Protein AF-A0A971M614-F1 (afdb_monomer_lite)

Structure (mmCIF, N/CA/C/O backbone):
data_AF-A0A971M614-F1
#
_entry.id   AF-A0A971M614-F1
#
loop_
_atom_site.group_PDB
_atom_site.id
_atom_site.type_symbol
_atom_site.label_atom_id
_atom_site.label_alt_id
_atom_site.label_comp_id
_atom_site.label_asym_id
_atom_site.label_entity_id
_atom_site.label_seq_id
_atom_site.pdbx_PDB_ins_code
_atom_site.Cartn_x
_atom_site.Cartn_y
_atom_site.Cartn_z
_atom_site.occupancy
_atom_site.B_iso_or_equiv
_atom_site.auth_seq_id
_atom_site.auth_comp_id
_atom_site.auth_asym_id
_atom_site.auth_atom_id
_atom_site.pdbx_PDB_model_num
ATOM 1 N N . MET A 1 1 ? 34.169 -3.492 -4.770 1.00 62.47 1 MET A N 1
ATOM 2 C CA . MET A 1 1 ? 32.876 -2.795 -4.574 1.00 62.47 1 MET A CA 1
ATOM 3 C C . MET A 1 1 ? 32.001 -2.852 -5.835 1.00 62.47 1 MET A C 1
ATOM 5 O O . MET A 1 1 ? 30.929 -3.424 -5.738 1.00 62.47 1 MET A O 1
ATOM 9 N N . ALA A 1 2 ? 32.451 -2.399 -7.017 1.00 74.75 2 ALA A N 1
ATOM 10 C CA . ALA A 1 2 ? 31.623 -2.371 -8.246 1.00 74.75 2 ALA A CA 1
ATOM 11 C C . ALA A 1 2 ? 31.213 -3.745 -8.834 1.00 74.75 2 ALA A C 1
ATOM 13 O O . ALA A 1 2 ? 30.109 -3.902 -9.340 1.00 74.75 2 ALA A O 1
ATOM 14 N N . ILE A 1 3 ? 32.078 -4.763 -8.748 1.00 79.38 3 ILE A N 1
ATOM 15 C CA . ILE A 1 3 ? 31.756 -6.115 -9.251 1.00 79.38 3 ILE A CA 1
ATOM 16 C C . ILE A 1 3 ? 30.644 -6.759 -8.410 1.00 79.38 3 ILE A C 1
ATOM 18 O O . ILE A 1 3 ? 29.746 -7.399 -8.946 1.00 79.38 3 ILE A O 1
ATOM 22 N N . LEU A 1 4 ? 30.674 -6.551 -7.090 1.00 81.50 4 LEU A N 1
ATOM 23 C CA . LEU A 1 4 ? 29.672 -7.099 -6.179 1.00 81.50 4 LEU A CA 1
ATOM 24 C C . LEU A 1 4 ? 28.295 -6.461 -6.404 1.00 81.50 4 LEU A C 1
ATOM 26 O O . LEU A 1 4 ? 27.307 -7.185 -6.439 1.00 81.50 4 LEU A O 1
ATOM 30 N N . SER A 1 5 ? 28.221 -5.139 -6.606 1.00 79.62 5 SER A N 1
ATOM 31 C CA . SER A 1 5 ? 26.945 -4.474 -6.907 1.00 79.62 5 SER A CA 1
ATOM 32 C C . SER A 1 5 ? 26.363 -4.943 -8.240 1.00 79.62 5 SER A C 1
ATOM 34 O O . SER A 1 5 ? 25.189 -5.283 -8.296 1.00 79.62 5 SER A O 1
ATOM 36 N N . ALA A 1 6 ? 27.192 -5.070 -9.282 1.00 83.88 6 ALA A N 1
ATOM 37 C CA . ALA A 1 6 ? 26.745 -5.570 -10.581 1.00 83.88 6 ALA A CA 1
ATOM 38 C C . ALA A 1 6 ? 26.205 -7.011 -10.504 1.00 83.88 6 ALA A C 1
ATOM 40 O O . ALA A 1 6 ? 25.199 -7.331 -11.135 1.00 83.88 6 ALA A O 1
ATOM 41 N N . LEU A 1 7 ? 26.838 -7.877 -9.704 1.00 86.88 7 LEU A N 1
ATOM 42 C CA . LEU A 1 7 ? 26.357 -9.242 -9.470 1.00 86.88 7 LEU A CA 1
ATOM 43 C C . LEU A 1 7 ? 25.021 -9.262 -8.713 1.00 86.88 7 LEU A C 1
ATOM 45 O O . LEU A 1 7 ? 24.134 -10.037 -9.068 1.00 86.88 7 LEU A O 1
ATOM 49 N N . ILE A 1 8 ? 24.857 -8.400 -7.703 1.00 85.81 8 ILE A N 1
ATOM 50 C CA . ILE A 1 8 ? 23.591 -8.256 -6.967 1.00 85.81 8 ILE A CA 1
ATOM 51 C C . ILE A 1 8 ? 22.480 -7.775 -7.908 1.00 85.81 8 ILE A C 1
ATOM 53 O O . ILE A 1 8 ? 21.385 -8.334 -7.896 1.00 85.81 8 ILE A O 1
ATOM 57 N N . ASP A 1 9 ? 22.761 -6.796 -8.766 1.00 87.06 9 ASP A N 1
ATOM 58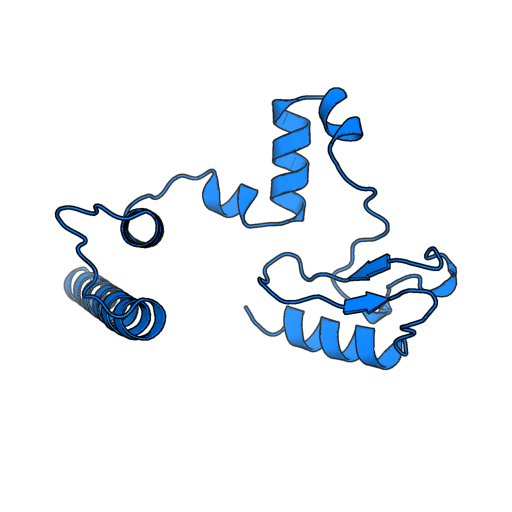 C CA . ASP A 1 9 ? 21.787 -6.283 -9.731 1.00 87.06 9 ASP A CA 1
ATOM 59 C C . ASP A 1 9 ? 21.368 -7.362 -10.739 1.00 87.06 9 ASP A C 1
ATOM 61 O O . ASP A 1 9 ? 20.175 -7.555 -10.987 1.00 87.06 9 ASP A O 1
ATOM 65 N N . GLN A 1 10 ? 22.324 -8.131 -11.273 1.00 90.25 10 GLN A N 1
ATOM 66 C CA . GLN A 1 10 ? 22.032 -9.252 -12.173 1.00 90.25 10 GLN A CA 1
ATOM 67 C C . GLN A 1 10 ? 21.178 -10.331 -11.499 1.00 90.25 10 GLN A C 1
ATOM 69 O O . GLN A 1 10 ? 20.224 -10.827 -12.104 1.00 90.25 10 GLN A O 1
ATOM 74 N N . TYR A 1 11 ? 21.486 -10.665 -10.244 1.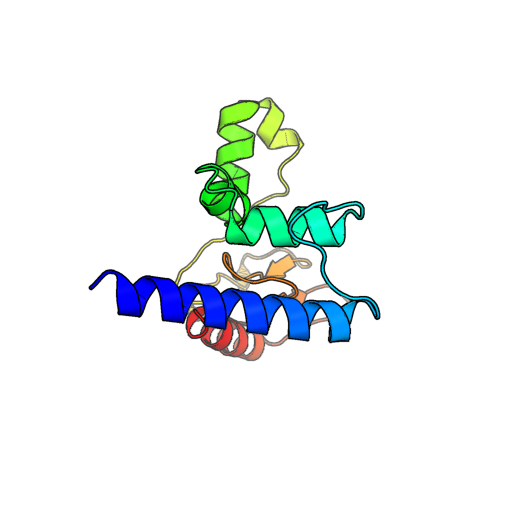00 91.81 11 TYR A N 1
ATOM 75 C CA . TYR A 1 11 ? 20.691 -11.599 -9.451 1.00 91.81 11 TYR A CA 1
ATOM 76 C C . TYR A 1 11 ? 19.252 -11.090 -9.262 1.00 91.81 11 TYR A C 1
ATOM 78 O O . TYR A 1 11 ? 18.295 -11.808 -9.558 1.00 91.81 11 TYR A O 1
ATOM 86 N N . CYS A 1 12 ? 19.084 -9.823 -8.870 1.00 89.69 12 CYS A N 1
ATOM 87 C CA . CYS A 1 12 ? 17.775 -9.186 -8.716 1.00 89.69 12 CYS A CA 1
ATOM 88 C C . CYS A 1 12 ? 16.961 -9.198 -10.020 1.00 89.69 12 CYS A C 1
ATOM 90 O O . CYS A 1 12 ? 15.761 -9.485 -10.004 1.00 89.69 12 CYS A O 1
ATOM 92 N N . ILE A 1 13 ? 17.598 -8.913 -11.161 1.00 94.56 13 ILE A N 1
ATOM 93 C CA . ILE A 1 13 ? 16.952 -8.951 -12.482 1.00 94.56 13 ILE A CA 1
ATOM 94 C C . ILE A 1 13 ? 16.505 -10.377 -12.824 1.00 94.56 13 ILE A C 1
ATOM 96 O O . ILE A 1 13 ? 15.385 -10.569 -13.308 1.00 94.56 13 ILE A O 1
ATOM 100 N N . LEU A 1 14 ? 17.340 -11.385 -12.553 1.00 95.00 14 LEU A N 1
ATOM 101 C CA . LEU A 1 14 ? 16.992 -12.786 -12.781 1.00 95.00 14 LEU A CA 1
ATOM 102 C C . LEU A 1 14 ? 15.774 -13.205 -11.947 1.00 95.00 14 LEU A C 1
ATOM 104 O O . LEU A 1 14 ? 14.841 -13.804 -12.488 1.00 95.00 14 LEU A O 1
ATOM 108 N N . GLU A 1 15 ? 15.732 -12.840 -10.665 1.00 95.38 15 GLU A N 1
ATOM 109 C CA . GLU A 1 15 ? 14.567 -13.101 -9.816 1.00 95.38 15 GLU A CA 1
ATOM 110 C C . GLU A 1 15 ? 13.294 -12.436 -10.356 1.00 95.38 15 GLU A C 1
ATOM 112 O O . GLU A 1 15 ? 12.238 -13.076 -10.398 1.00 95.38 15 GLU A O 1
ATOM 117 N N . GLN A 1 16 ? 13.373 -11.177 -10.814 1.00 95.88 16 GLN A N 1
ATOM 118 C CA . GLN A 1 16 ? 12.219 -10.510 -11.427 1.00 95.88 16 GLN A CA 1
ATOM 119 C C . GLN A 1 16 ? 11.756 -11.236 -12.692 1.00 95.88 16 GLN A C 1
ATOM 121 O O . GLN A 1 16 ? 10.555 -11.445 -12.847 1.00 95.88 16 GLN A O 1
ATOM 126 N N . ARG A 1 17 ? 12.674 -11.678 -13.563 1.00 96.69 17 ARG A N 1
ATOM 127 C CA . ARG A 1 17 ? 12.335 -12.440 -14.780 1.00 96.69 17 ARG A CA 1
ATOM 128 C C . ARG A 1 17 ? 11.610 -13.746 -14.451 1.00 96.69 17 ARG A C 1
ATOM 130 O O . ARG A 1 17 ? 10.579 -14.040 -15.056 1.00 96.69 17 ARG A O 1
ATOM 137 N N . LEU A 1 18 ? 12.105 -14.505 -13.470 1.00 97.12 18 LEU A N 1
ATOM 138 C CA . LEU A 1 18 ? 11.484 -15.762 -13.035 1.00 97.12 18 LEU A CA 1
ATOM 139 C C . LEU A 1 18 ? 10.099 -15.531 -12.426 1.00 97.12 18 LEU A C 1
ATOM 141 O O . LEU A 1 18 ? 9.141 -16.225 -12.773 1.00 97.12 18 LEU A O 1
ATOM 145 N N . LYS A 1 19 ? 9.975 -14.542 -11.535 1.00 96.62 19 LYS A N 1
ATOM 146 C CA . LYS A 1 19 ? 8.693 -14.181 -10.922 1.00 96.62 19 LYS A CA 1
ATOM 147 C C . LYS A 1 19 ? 7.686 -13.725 -11.976 1.00 96.62 19 LYS A C 1
ATOM 149 O O . LYS A 1 19 ? 6.548 -14.182 -11.960 1.00 96.62 19 LYS A O 1
ATOM 154 N N . PHE A 1 20 ? 8.112 -12.866 -12.896 1.00 97.75 20 PHE A N 1
ATOM 155 C CA . PHE A 1 20 ? 7.276 -12.358 -13.974 1.00 97.75 20 PHE A CA 1
ATOM 156 C C . PHE A 1 20 ? 6.734 -13.493 -14.843 1.00 97.75 20 PHE A C 1
ATOM 158 O O . PHE A 1 20 ? 5.523 -13.589 -15.027 1.00 97.75 20 PHE A O 1
ATOM 165 N N . TYR A 1 21 ? 7.604 -14.404 -15.294 1.00 97.81 21 TYR A N 1
ATOM 166 C CA . TYR A 1 21 ? 7.190 -15.553 -16.099 1.00 97.81 21 TYR A CA 1
ATOM 167 C C . TYR A 1 21 ? 6.160 -16.421 -15.368 1.00 97.81 21 TYR A C 1
ATOM 169 O O . TYR A 1 21 ? 5.141 -16.793 -15.943 1.00 97.81 21 TYR A O 1
ATOM 177 N N . ARG A 1 22 ? 6.376 -16.686 -14.074 1.00 97.94 22 ARG A N 1
ATOM 178 C CA . ARG A 1 22 ? 5.432 -17.456 -13.249 1.00 97.94 22 ARG A CA 1
ATOM 179 C C . ARG A 1 22 ? 4.071 -16.778 -13.087 1.00 97.94 22 ARG A C 1
ATOM 181 O O . ARG A 1 22 ? 3.071 -17.478 -12.992 1.00 97.94 22 ARG A O 1
ATOM 188 N N . CYS A 1 23 ? 4.032 -15.449 -13.004 1.00 96.25 23 CYS A N 1
ATOM 189 C CA . CYS A 1 23 ? 2.795 -14.694 -12.798 1.00 96.25 23 CYS A CA 1
ATOM 190 C C . CYS A 1 23 ? 2.035 -14.405 -14.098 1.00 96.25 23 CYS A C 1
ATOM 192 O O . CYS A 1 23 ? 0.812 -14.299 -14.061 1.00 96.25 23 CYS A O 1
ATOM 194 N N . HIS A 1 24 ? 2.737 -14.253 -15.223 1.00 96.44 24 HIS A N 1
ATOM 195 C CA . HIS A 1 24 ? 2.152 -13.739 -16.464 1.00 96.44 24 HIS A CA 1
ATOM 196 C C . HIS A 1 24 ? 2.219 -14.716 -17.645 1.00 96.44 24 HIS A C 1
ATOM 198 O O . HIS A 1 24 ? 1.516 -14.515 -18.629 1.00 96.44 24 HIS A O 1
ATOM 204 N N . GLY A 1 25 ? 3.024 -15.779 -17.561 1.00 97.06 25 GLY A N 1
ATOM 205 C CA . GLY A 1 25 ? 3.092 -16.834 -18.577 1.00 97.06 25 GLY A CA 1
ATOM 206 C C . GLY A 1 25 ? 3.948 -16.512 -19.808 1.00 97.06 25 GLY A C 1
ATOM 207 O O . GLY A 1 25 ? 3.987 -17.312 -20.738 1.00 97.06 25 GLY A O 1
ATOM 208 N N . TYR A 1 26 ? 4.653 -15.377 -19.831 1.00 97.25 26 TYR A N 1
ATOM 209 C CA . TYR A 1 26 ? 5.583 -15.000 -20.902 1.00 97.25 26 TYR A CA 1
ATOM 210 C C . TYR A 1 26 ? 6.861 -14.372 -20.342 1.00 97.25 26 TYR A C 1
ATOM 212 O O . TYR A 1 26 ? 6.941 -14.010 -19.166 1.00 97.25 26 TYR A O 1
ATOM 220 N N . ARG A 1 27 ? 7.917 -14.331 -21.162 1.00 97.44 27 ARG A N 1
ATOM 221 C CA . ARG A 1 27 ? 9.231 -13.825 -20.745 1.00 97.44 27 ARG A CA 1
ATOM 222 C C . ARG A 1 27 ? 9.186 -12.303 -20.621 1.00 97.44 27 ARG A C 1
ATOM 224 O O . ARG A 1 27 ? 8.653 -11.643 -21.499 1.00 97.44 27 ARG A O 1
ATOM 231 N N . LEU A 1 28 ? 9.769 -11.781 -19.544 1.00 97.75 28 LEU A N 1
ATOM 232 C CA . LEU A 1 28 ? 9.932 -10.347 -19.315 1.00 97.75 28 LEU A CA 1
ATOM 233 C C . LEU A 1 28 ? 10.964 -9.766 -20.289 1.00 97.75 28 LEU A C 1
ATOM 235 O O . LEU A 1 28 ? 12.147 -10.107 -20.179 1.00 97.75 28 LEU A O 1
ATOM 239 N N . ASP A 1 29 ? 10.529 -8.866 -21.169 1.00 96.69 29 ASP A N 1
ATOM 240 C CA . ASP A 1 29 ? 11.415 -8.015 -21.960 1.00 96.69 29 ASP A CA 1
ATOM 241 C C . ASP A 1 29 ? 11.688 -6.693 -21.217 1.00 96.69 29 ASP A C 1
ATOM 243 O O . ASP A 1 29 ? 10.770 -5.940 -20.889 1.00 96.69 29 ASP A O 1
ATOM 247 N N . LEU A 1 30 ? 12.960 -6.443 -20.889 1.00 96.00 30 LEU A N 1
ATOM 248 C CA . LEU A 1 30 ? 13.415 -5.193 -20.262 1.00 96.00 30 LEU A CA 1
ATOM 249 C C . LEU A 1 30 ? 14.106 -4.254 -21.260 1.00 96.00 30 LEU A C 1
ATOM 251 O O . LEU A 1 30 ? 14.387 -3.114 -20.895 1.00 96.00 30 LEU A O 1
ATOM 255 N N . GLU A 1 31 ? 14.401 -4.726 -22.471 1.00 96.00 31 GLU A N 1
ATOM 256 C CA . GLU A 1 31 ? 15.041 -3.938 -23.528 1.00 96.00 31 GLU A CA 1
ATOM 257 C C . GLU A 1 31 ? 13.981 -3.171 -24.328 1.00 96.00 31 GLU 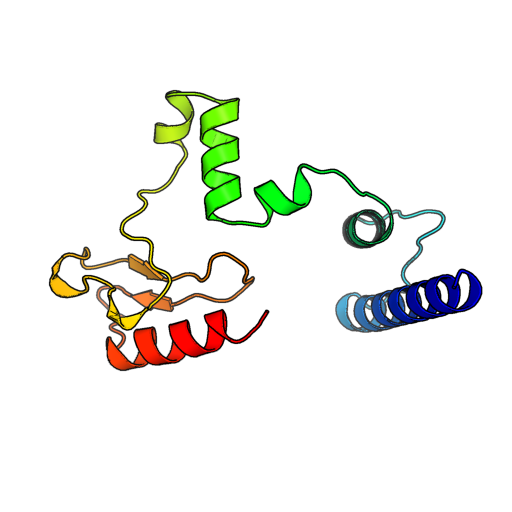A C 1
ATOM 259 O O . GLU A 1 31 ? 14.146 -1.976 -24.565 1.00 96.00 31 GLU A O 1
ATOM 264 N N . ASP A 1 32 ? 12.862 -3.827 -24.652 1.00 96.81 32 ASP A N 1
ATOM 265 C CA . ASP A 1 32 ? 11.710 -3.241 -25.351 1.00 96.81 32 ASP A CA 1
ATOM 266 C C . ASP A 1 32 ? 10.383 -3.618 -24.648 1.00 96.81 32 ASP A C 1
ATOM 268 O O . ASP A 1 32 ? 9.635 -4.475 -25.128 1.00 96.81 32 ASP A O 1
ATOM 272 N N . PRO A 1 33 ? 10.070 -3.031 -23.471 1.00 97.12 33 PRO A N 1
ATOM 273 C CA . PRO A 1 33 ? 8.884 -3.392 -22.692 1.00 97.12 33 PRO A CA 1
ATOM 274 C C . PRO A 1 33 ? 7.582 -2.942 -23.380 1.00 97.12 33 PRO A C 1
ATOM 276 O O . PRO A 1 33 ? 7.278 -1.747 -23.471 1.00 97.12 33 PRO A O 1
ATOM 279 N N . LYS A 1 34 ? 6.736 -3.895 -23.794 1.00 96.31 34 LYS A N 1
ATOM 280 C CA . LYS A 1 34 ? 5.514 -3.608 -24.579 1.00 96.31 34 LYS A CA 1
ATOM 281 C C . LYS A 1 34 ? 4.262 -3.553 -23.720 1.00 96.31 34 LYS A C 1
ATOM 283 O O . LYS A 1 34 ? 3.473 -2.606 -23.805 1.00 96.31 34 LYS A O 1
ATOM 288 N N . SER A 1 35 ? 4.082 -4.562 -22.881 1.00 97.50 35 SER A N 1
ATOM 289 C CA . SER A 1 35 ? 2.906 -4.718 -22.031 1.00 97.50 35 SER A CA 1
ATOM 290 C C . SER A 1 35 ? 2.945 -3.800 -20.807 1.00 97.50 35 SER A C 1
ATOM 292 O O . SER A 1 35 ? 3.998 -3.328 -20.377 1.00 97.50 35 SER A O 1
ATOM 294 N N . PHE A 1 36 ? 1.777 -3.575 -20.200 1.00 97.56 36 PHE A N 1
ATOM 295 C CA . PHE A 1 36 ? 1.678 -2.828 -18.945 1.00 97.56 36 PHE A CA 1
ATOM 296 C C . PHE A 1 36 ? 2.566 -3.439 -17.850 1.00 97.56 36 PHE A C 1
ATOM 298 O O . PHE A 1 36 ? 3.333 -2.725 -17.211 1.00 97.56 36 PHE A O 1
ATOM 305 N N . ASN A 1 37 ? 2.524 -4.763 -17.676 1.00 97.56 37 ASN A N 1
ATOM 306 C CA . ASN A 1 37 ? 3.289 -5.438 -16.626 1.00 97.56 37 ASN A CA 1
ATOM 307 C C . ASN A 1 37 ? 4.806 -5.335 -16.854 1.00 97.56 37 ASN A C 1
ATOM 309 O O . ASN A 1 37 ? 5.542 -5.119 -15.892 1.00 97.56 37 ASN A O 1
ATOM 313 N N . GLU A 1 38 ? 5.282 -5.439 -18.101 1.00 97.75 38 GLU A N 1
ATOM 314 C CA . GLU A 1 38 ? 6.706 -5.236 -18.418 1.00 97.75 38 GLU A CA 1
ATOM 315 C C . GLU A 1 38 ? 7.147 -3.819 -18.066 1.00 97.75 38 GLU A C 1
ATOM 317 O O . GLU A 1 38 ? 8.160 -3.643 -17.395 1.00 97.75 38 GLU A O 1
ATOM 322 N N . LYS A 1 39 ? 6.338 -2.812 -18.419 1.00 97.44 39 LYS A N 1
ATOM 323 C CA . LYS A 1 39 ? 6.610 -1.410 -18.075 1.00 97.44 39 LYS A CA 1
ATOM 324 C C . LYS A 1 39 ? 6.652 -1.193 -16.562 1.00 97.44 39 LYS A C 1
ATOM 326 O O . LYS A 1 39 ? 7.516 -0.468 -16.080 1.00 97.44 39 LYS A O 1
ATOM 331 N N . ILE A 1 40 ? 5.775 -1.840 -15.791 1.00 95.38 40 ILE A N 1
ATOM 332 C CA . ILE A 1 40 ? 5.808 -1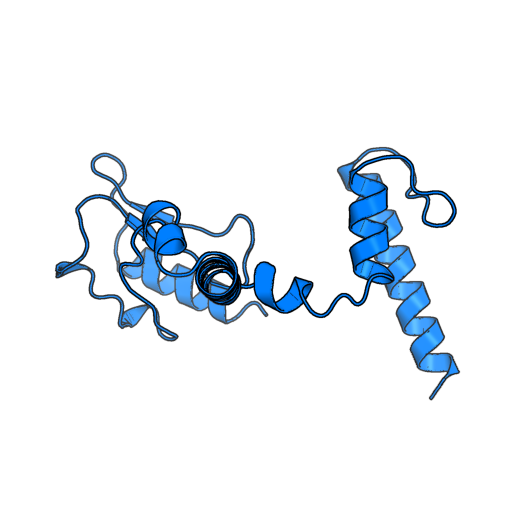.762 -14.322 1.00 95.38 40 ILE A CA 1
ATOM 333 C C . ILE A 1 40 ? 7.097 -2.371 -13.755 1.00 95.38 40 ILE A C 1
ATOM 335 O O . ILE A 1 40 ? 7.733 -1.752 -12.900 1.00 95.38 40 ILE A O 1
ATOM 339 N N . VAL A 1 41 ? 7.522 -3.551 -14.223 1.00 95.75 41 VAL A N 1
ATOM 340 C CA . VAL A 1 41 ? 8.772 -4.163 -13.736 1.00 95.75 41 VAL A CA 1
ATOM 341 C C . VAL A 1 41 ? 9.997 -3.375 -14.190 1.00 95.75 41 VAL A C 1
ATOM 343 O O . VAL A 1 41 ? 10.918 -3.190 -13.397 1.00 95.75 41 VAL A O 1
ATOM 346 N N . TRP A 1 42 ? 9.991 -2.848 -15.414 1.00 96.06 42 TRP A N 1
ATOM 347 C CA . TRP A 1 42 ? 11.033 -1.947 -15.894 1.00 96.06 42 TRP A CA 1
ATOM 348 C C . TRP A 1 42 ? 11.170 -0.737 -14.970 1.00 96.06 42 TRP A C 1
ATOM 350 O O . TRP A 1 42 ? 12.267 -0.453 -14.489 1.00 96.06 42 TRP A O 1
ATOM 360 N N . ARG A 1 43 ? 10.049 -0.091 -14.616 1.00 94.56 43 ARG A N 1
ATOM 361 C CA . ARG A 1 43 ? 10.060 1.047 -13.688 1.00 94.56 43 ARG A CA 1
ATOM 362 C C . ARG A 1 43 ? 10.591 0.661 -12.313 1.00 94.56 43 ARG A C 1
ATOM 364 O O . ARG A 1 43 ? 11.416 1.370 -11.759 1.00 94.56 43 ARG A O 1
ATOM 371 N N . LYS A 1 44 ? 10.203 -0.502 -11.791 1.00 90.69 44 LYS A N 1
ATOM 372 C CA . LYS A 1 44 ? 10.7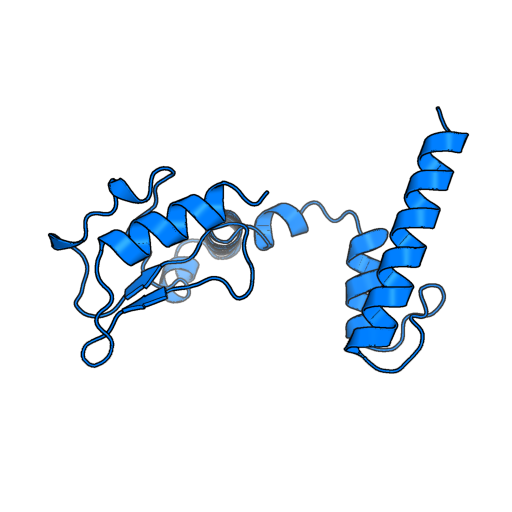16 -1.004 -10.509 1.00 90.69 44 LYS A CA 1
ATOM 373 C C . LYS A 1 44 ? 12.248 -1.131 -10.480 1.00 90.69 44 LYS A C 1
ATOM 375 O O . LYS A 1 44 ? 12.842 -0.960 -9.418 1.00 90.69 44 LYS A O 1
ATOM 380 N N . ILE A 1 45 ? 12.876 -1.480 -11.603 1.00 91.75 45 ILE A N 1
ATOM 381 C CA . ILE A 1 45 ? 14.323 -1.733 -11.674 1.00 91.75 45 ILE A CA 1
ATOM 382 C C . ILE A 1 45 ? 15.092 -0.447 -12.013 1.00 91.75 45 ILE A C 1
ATOM 384 O O . ILE A 1 45 ? 16.090 -0.131 -11.357 1.00 91.75 45 ILE A O 1
ATOM 388 N N . PHE A 1 46 ? 14.628 0.295 -13.020 1.00 92.62 46 PHE A N 1
ATOM 389 C CA . PHE A 1 46 ? 15.388 1.380 -13.646 1.00 92.62 46 PHE A CA 1
ATOM 390 C C . PHE A 1 46 ? 14.836 2.776 -13.354 1.00 92.62 46 PHE A C 1
ATOM 392 O O . PHE A 1 46 ? 15.607 3.732 -13.295 1.00 92.62 46 PHE A O 1
ATOM 399 N N . ASP A 1 47 ? 13.527 2.912 -13.140 1.00 92.62 47 ASP A N 1
ATOM 400 C CA . ASP A 1 47 ? 12.897 4.209 -12.892 1.00 92.62 47 ASP A CA 1
ATOM 401 C C . ASP A 1 47 ? 13.025 4.565 -11.407 1.00 92.62 47 ASP A C 1
ATOM 403 O O . ASP A 1 47 ? 12.288 4.090 -10.541 1.00 92.62 47 ASP A O 1
ATOM 407 N N . ARG A 1 48 ? 14.012 5.406 -11.099 1.00 90.81 48 ARG A N 1
ATOM 408 C CA . ARG A 1 48 ? 14.301 5.890 -9.742 1.00 90.81 48 ARG A CA 1
ATOM 409 C C . ARG A 1 48 ? 13.525 7.162 -9.410 1.00 90.81 48 ARG A C 1
ATOM 411 O O . ARG A 1 48 ? 14.049 8.039 -8.729 1.00 90.81 48 ARG A O 1
ATOM 418 N N . ASN A 1 49 ? 12.290 7.275 -9.897 1.00 94.81 49 ASN A N 1
ATOM 419 C CA . ASN A 1 49 ? 11.448 8.428 -9.619 1.00 94.81 49 ASN A CA 1
ATOM 420 C C . ASN A 1 49 ? 11.241 8.589 -8.097 1.00 94.81 49 ASN A C 1
ATOM 422 O O . ASN A 1 49 ? 10.686 7.683 -7.461 1.00 94.81 49 ASN A O 1
ATOM 426 N N . PRO A 1 50 ? 11.642 9.731 -7.504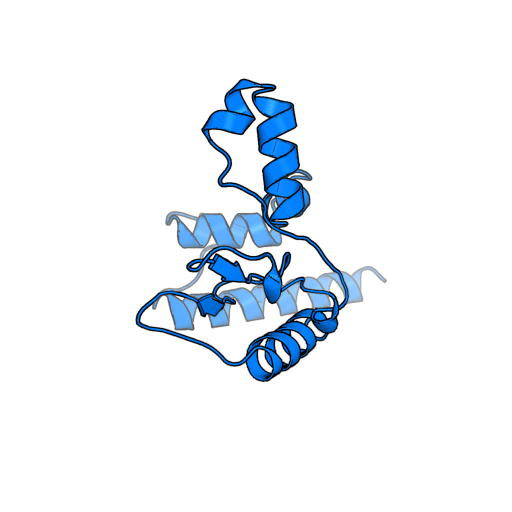 1.00 94.31 50 PRO A N 1
ATOM 427 C CA . PRO A 1 50 ? 11.502 9.968 -6.067 1.00 94.31 50 PRO A CA 1
ATOM 428 C C . PRO A 1 50 ? 10.041 10.027 -5.604 1.00 94.31 50 PRO A C 1
ATOM 430 O O . PRO A 1 50 ? 9.782 9.915 -4.409 1.00 94.31 50 PRO A O 1
ATOM 433 N N . LEU A 1 51 ? 9.082 10.141 -6.528 1.00 95.25 51 LEU A N 1
ATOM 434 C CA . LEU A 1 51 ? 7.659 10.081 -6.221 1.00 95.25 51 LEU A CA 1
ATOM 435 C C . LEU A 1 51 ? 7.205 8.677 -5.795 1.00 95.25 51 LEU A C 1
ATOM 437 O O . LEU A 1 51 ? 6.272 8.561 -5.006 1.00 95.25 51 LEU A O 1
ATOM 441 N N . PHE A 1 52 ? 7.829 7.593 -6.280 1.00 94.31 52 PHE A N 1
ATOM 442 C CA . PHE A 1 52 ? 7.326 6.239 -5.992 1.00 94.31 52 PHE A CA 1
ATOM 443 C C . PHE A 1 52 ? 7.335 5.878 -4.513 1.00 94.31 52 PHE A C 1
ATOM 445 O O . PHE A 1 52 ? 6.306 5.393 -4.049 1.00 94.31 52 PHE A O 1
ATOM 452 N N . PRO A 1 53 ? 8.421 6.105 -3.750 1.00 92.94 53 PRO A N 1
ATOM 453 C CA . PRO A 1 53 ? 8.387 5.879 -2.311 1.00 92.94 53 PRO A CA 1
ATOM 454 C C . PRO A 1 53 ? 7.235 6.625 -1.627 1.00 92.94 53 PRO A C 1
ATOM 456 O O . PRO A 1 53 ? 6.553 6.034 -0.797 1.00 92.94 53 PRO A O 1
ATOM 459 N N . GLN A 1 54 ? 6.968 7.875 -2.029 1.00 95.38 54 GLN A N 1
ATOM 460 C CA . GLN A 1 54 ? 5.890 8.688 -1.461 1.00 95.38 54 GLN A CA 1
ATOM 461 C C . GLN A 1 54 ? 4.509 8.095 -1.760 1.00 95.38 54 GLN A C 1
ATOM 463 O O . GLN A 1 54 ? 3.704 7.947 -0.849 1.00 95.38 54 GLN A O 1
ATOM 468 N N . VAL A 1 55 ? 4.224 7.726 -3.013 1.00 94.75 55 VAL A N 1
ATOM 469 C CA . VAL A 1 55 ? 2.876 7.264 -3.405 1.00 94.75 55 VAL A CA 1
ATOM 470 C C . VAL A 1 55 ? 2.627 5.772 -3.157 1.00 94.75 55 VAL A C 1
ATOM 472 O O . VAL A 1 55 ? 1.481 5.329 -3.198 1.00 94.75 55 VAL A O 1
ATOM 475 N N . MET A 1 56 ? 3.672 4.975 -2.910 1.00 93.12 56 MET A N 1
ATOM 476 C CA . MET A 1 56 ? 3.528 3.580 -2.463 1.00 93.12 56 MET A CA 1
ATOM 477 C C . MET A 1 56 ? 3.212 3.479 -0.966 1.00 93.12 56 MET A C 1
ATOM 479 O O . MET A 1 56 ? 2.615 2.491 -0.529 1.00 93.12 56 MET A O 1
ATOM 483 N N . ASP A 1 57 ? 3.599 4.489 -0.191 1.00 95.56 57 ASP A N 1
ATOM 484 C CA . ASP A 1 57 ? 3.215 4.656 1.203 1.00 95.56 57 ASP A CA 1
ATOM 485 C C . ASP A 1 57 ? 1.775 5.186 1.274 1.00 95.56 57 ASP A C 1
ATOM 487 O O . ASP A 1 57 ? 1.457 6.191 0.649 1.00 95.56 57 ASP A O 1
ATOM 491 N N . LYS A 1 58 ? 0.857 4.528 1.992 1.00 95.69 58 LYS A N 1
ATOM 492 C CA . LYS A 1 58 ? -0.553 4.971 2.014 1.00 95.69 58 LYS A CA 1
ATOM 493 C C . LYS A 1 58 ? -0.730 6.317 2.703 1.00 95.69 58 LYS A C 1
ATOM 495 O O . LYS A 1 58 ? -1.621 7.057 2.302 1.00 95.69 58 LYS A O 1
ATOM 500 N N . LEU A 1 59 ? 0.065 6.637 3.720 1.00 96.94 59 LEU A N 1
ATOM 501 C CA . LEU A 1 59 ? 0.040 7.953 4.358 1.00 96.94 59 LEU A CA 1
ATOM 502 C C . LEU A 1 59 ? 0.728 8.990 3.462 1.00 96.94 59 LEU A C 1
ATOM 504 O O . LEU A 1 59 ? 0.175 10.064 3.241 1.00 96.94 59 LEU A O 1
ATOM 508 N N . GLY A 1 60 ? 1.862 8.638 2.857 1.00 97.19 60 GLY A N 1
ATOM 509 C CA . GLY A 1 60 ? 2.565 9.463 1.876 1.00 97.19 60 GLY A CA 1
ATOM 510 C C . GLY A 1 60 ? 1.708 9.795 0.653 1.00 97.19 60 GLY A C 1
ATOM 511 O O . GLY A 1 60 ? 1.691 10.940 0.214 1.00 97.19 60 GLY A O 1
ATOM 512 N N . ALA A 1 61 ? 0.913 8.845 0.161 1.00 97.06 61 ALA A N 1
ATOM 513 C CA . ALA A 1 61 ? -0.028 9.051 -0.932 1.00 97.06 61 ALA A CA 1
ATOM 514 C C . ALA A 1 61 ? -1.142 10.034 -0.550 1.00 97.06 61 ALA A C 1
ATOM 516 O O . ALA A 1 61 ? -1.533 10.860 -1.370 1.00 97.06 61 ALA A O 1
ATOM 517 N N . ARG A 1 62 ? -1.634 9.986 0.697 1.00 97.06 62 ARG A N 1
ATOM 518 C CA . ARG A 1 62 ? -2.597 10.980 1.198 1.00 97.06 62 ARG A CA 1
ATOM 519 C C . ARG A 1 62 ? -1.977 12.373 1.227 1.00 97.06 62 ARG A C 1
ATOM 521 O O . ARG A 1 62 ? -2.600 13.308 0.738 1.00 97.06 62 ARG A O 1
ATOM 528 N N . ASN A 1 63 ? -0.749 12.493 1.729 1.00 96.25 63 ASN A N 1
ATOM 529 C CA . ASN A 1 63 ? -0.023 13.764 1.732 1.00 96.25 63 ASN A CA 1
ATOM 530 C C . ASN A 1 63 ? 0.183 14.284 0.307 1.00 96.25 63 ASN A C 1
ATOM 532 O O . ASN A 1 63 ? -0.118 15.439 0.041 1.00 96.25 63 ASN A O 1
ATOM 536 N N . TYR A 1 64 ? 0.586 13.418 -0.624 1.00 97.50 64 TYR A N 1
ATOM 537 C CA . TYR A 1 64 ? 0.751 13.777 -2.031 1.00 97.50 64 TYR A CA 1
ATOM 538 C C . TYR A 1 64 ? -0.543 14.325 -2.655 1.00 97.50 64 TYR A C 1
ATOM 540 O O . TYR A 1 64 ? -0.504 15.316 -3.383 1.00 97.50 64 TYR A O 1
ATOM 548 N N . VAL A 1 65 ? -1.699 13.719 -2.355 1.00 97.44 65 VAL A N 1
ATOM 549 C CA . VAL A 1 65 ? -3.009 14.216 -2.815 1.00 97.44 65 VAL A CA 1
ATOM 550 C C . VAL A 1 65 ? -3.296 15.608 -2.251 1.00 97.44 65 VAL A C 1
ATOM 552 O O . VAL A 1 65 ? -3.655 16.505 -3.012 1.00 97.44 65 VAL A O 1
ATOM 555 N N . MET A 1 66 ? -3.088 15.806 -0.948 1.00 97.19 66 MET A N 1
ATOM 556 C CA . MET A 1 66 ? -3.294 17.103 -0.293 1.00 97.19 66 MET A CA 1
ATOM 557 C C . MET A 1 66 ? -2.345 18.185 -0.819 1.00 97.19 66 MET A C 1
ATOM 559 O O . MET A 1 66 ? -2.766 19.312 -1.054 1.00 97.19 66 MET A O 1
ATOM 563 N N . GLU A 1 67 ? -1.076 17.852 -1.043 1.00 96.81 67 GLU A N 1
ATOM 564 C CA . GLU A 1 67 ? -0.078 18.759 -1.622 1.00 96.81 67 GLU A CA 1
ATOM 565 C C . GLU A 1 67 ? -0.424 19.141 -3.066 1.00 96.81 67 GLU A C 1
ATOM 567 O O . GLU A 1 67 ? -0.215 20.283 -3.471 1.00 96.81 67 GLU A O 1
ATOM 572 N N . SER A 1 68 ? -0.970 18.199 -3.838 1.00 96.88 68 SER A N 1
ATOM 573 C CA . SER A 1 68 ? -1.277 18.403 -5.258 1.00 96.88 68 SER A CA 1
ATOM 574 C C . SER A 1 68 ? -2.579 19.172 -5.493 1.00 96.88 68 SER A C 1
ATOM 576 O O . SER A 1 68 ? -2.670 19.916 -6.466 1.00 96.88 68 SER A O 1
ATOM 578 N N . LEU A 1 69 ? -3.589 18.975 -4.639 1.00 96.75 69 LEU A N 1
ATOM 579 C CA . LEU A 1 69 ? -4.957 19.475 -4.852 1.00 96.75 69 LEU A CA 1
ATOM 580 C C . LEU A 1 69 ? -5.425 20.471 -3.779 1.00 96.75 69 LEU A C 1
ATOM 582 O O . LEU A 1 69 ? -6.488 21.076 -3.906 1.00 96.75 69 LEU A O 1
ATOM 586 N N . GLY A 1 70 ? -4.658 20.662 -2.705 1.00 95.56 70 GLY A N 1
ATOM 587 C CA . GLY A 1 70 ? -5.062 21.501 -1.581 1.00 95.56 70 GLY A CA 1
ATOM 588 C C . GLY A 1 70 ? -6.355 20.998 -0.935 1.00 95.56 70 GLY A C 1
ATOM 589 O O . GLY A 1 70 ? -6.508 19.808 -0.668 1.00 95.56 70 GLY A O 1
ATOM 590 N N . LYS A 1 71 ? -7.300 21.915 -0.688 1.00 93.56 71 LYS A N 1
ATOM 591 C CA . LYS A 1 71 ? -8.575 21.604 -0.017 1.00 93.56 71 LYS A CA 1
ATOM 592 C C . LYS A 1 71 ? -9.454 20.631 -0.802 1.00 93.56 71 LYS A C 1
ATOM 594 O O . LYS A 1 71 ? -10.148 19.836 -0.187 1.00 93.56 71 LYS A O 1
ATOM 599 N N . GLU A 1 72 ? -9.382 20.640 -2.133 1.00 95.88 72 GLU A N 1
ATOM 600 C CA . GLU A 1 72 ? -10.131 19.694 -2.979 1.00 95.88 72 GLU A CA 1
ATOM 601 C C . GLU A 1 72 ? -9.680 18.239 -2.753 1.00 95.88 72 GLU A C 1
ATOM 603 O O . GLU A 1 72 ? -10.424 17.297 -3.017 1.00 95.88 72 GLU A O 1
ATOM 608 N N . GLY A 1 73 ? -8.470 18.034 -2.217 1.00 95.25 73 GLY A N 1
ATOM 609 C CA . GLY A 1 73 ? -7.994 16.714 -1.816 1.00 95.25 73 GLY A CA 1
ATOM 610 C C . GLY A 1 73 ? -8.834 16.085 -0.699 1.00 95.25 73 GLY A C 1
ATOM 611 O O . GLY A 1 73 ? -8.967 14.861 -0.667 1.00 95.25 73 GLY A O 1
ATOM 612 N N . GLU A 1 74 ? -9.441 16.890 0.180 1.00 94.00 74 GLU A N 1
ATOM 613 C CA . GLU A 1 74 ? -10.284 16.397 1.280 1.00 94.00 74 GLU A CA 1
ATOM 614 C C . GLU A 1 74 ? -11.540 15.691 0.758 1.00 94.00 74 GLU A C 1
ATOM 616 O O . GLU A 1 74 ? -11.935 14.671 1.318 1.00 94.00 74 GLU A O 1
ATOM 621 N N . ASP A 1 75 ? -12.102 16.160 -0.361 1.00 95.19 75 ASP A N 1
ATOM 622 C CA . ASP A 1 75 ? -13.297 15.574 -0.982 1.00 95.19 75 ASP A CA 1
ATOM 623 C C . ASP A 1 75 ? -13.015 14.218 -1.657 1.00 95.19 75 ASP A C 1
ATOM 625 O O . ASP A 1 75 ? -13.920 13.410 -1.875 1.00 95.19 75 ASP A O 1
ATOM 629 N N . ILE A 1 76 ? -11.750 13.950 -1.993 1.00 95.31 76 ILE A N 1
ATOM 630 C CA . ILE A 1 76 ? -11.308 12.715 -2.659 1.00 95.31 76 ILE A CA 1
ATOM 631 C C . ILE A 1 76 ? -10.818 11.688 -1.634 1.00 95.31 76 ILE A C 1
ATOM 633 O O . ILE A 1 76 ? -10.971 10.474 -1.816 1.00 95.31 76 ILE A O 1
ATOM 637 N N . LEU A 1 77 ? -10.181 12.154 -0.560 1.00 96.38 77 LEU A N 1
ATOM 638 C CA . LEU A 1 77 ? -9.620 11.282 0.456 1.00 96.38 77 LEU A CA 1
ATOM 639 C C . LEU A 1 77 ? -10.714 10.723 1.360 1.00 96.38 77 LEU A C 1
ATOM 641 O O . LEU A 1 77 ? -11.380 11.436 2.100 1.00 96.38 77 LEU A O 1
ATOM 645 N N . ILE A 1 78 ? -10.798 9.394 1.414 1.00 94.94 78 ILE A N 1
ATOM 646 C CA . ILE A 1 78 ? -11.631 8.728 2.420 1.00 94.94 78 ILE A CA 1
ATOM 647 C C . ILE A 1 78 ? -11.202 9.143 3.842 1.00 94.94 78 ILE A C 1
ATOM 649 O O . ILE A 1 78 ? -9.998 9.370 4.062 1.00 94.94 78 ILE A O 1
ATOM 653 N N . PRO A 1 79 ? -12.128 9.182 4.820 1.00 95.19 79 PRO A N 1
ATOM 654 C CA . PRO A 1 79 ? -11.801 9.517 6.200 1.00 95.19 79 PRO A CA 1
ATOM 655 C C . PRO A 1 79 ? -10.688 8.628 6.765 1.00 95.19 79 PRO A C 1
ATOM 657 O O . PRO A 1 79 ? -10.722 7.401 6.648 1.00 95.19 79 PRO A O 1
ATOM 660 N N . LEU A 1 80 ? -9.688 9.256 7.382 1.00 96.62 80 LEU A N 1
ATOM 661 C CA . LEU A 1 80 ? -8.639 8.565 8.123 1.00 96.62 80 LEU A CA 1
ATOM 662 C C . LEU A 1 80 ? -9.042 8.524 9.594 1.00 96.62 80 LEU A C 1
ATOM 664 O O . LEU A 1 80 ? -9.021 9.548 10.266 1.00 96.62 80 LEU A O 1
ATOM 668 N N . LEU A 1 81 ? -9.430 7.343 10.068 1.00 97.44 81 LEU A N 1
ATOM 669 C CA . LEU A 1 81 ? -9.992 7.188 11.411 1.00 97.44 81 LEU A CA 1
ATOM 670 C C . LEU A 1 81 ? -8.915 7.195 12.502 1.00 97.44 81 LEU A C 1
ATOM 672 O O . LEU A 1 81 ? -9.111 7.791 13.554 1.00 97.44 81 LEU A O 1
ATOM 676 N N . PHE A 1 82 ? -7.790 6.514 12.266 1.00 97.88 82 PHE A N 1
ATOM 677 C CA . PHE A 1 82 ? -6.704 6.391 13.237 1.00 97.88 82 PHE A CA 1
ATOM 678 C C . PHE A 1 82 ? -5.398 5.926 12.576 1.00 97.88 82 PHE A C 1
ATOM 680 O O . PHE A 1 82 ? -5.431 5.189 11.586 1.00 97.88 82 PHE A O 1
ATOM 687 N N . VAL A 1 83 ? -4.254 6.323 13.141 1.00 97.69 83 VAL A N 1
ATOM 688 C CA . VAL A 1 83 ? -2.905 5.885 12.742 1.00 97.69 83 VAL A CA 1
ATOM 689 C C . VAL A 1 83 ? -2.103 5.570 14.000 1.00 97.69 83 VAL A C 1
ATOM 691 O O . VAL A 1 83 ? -2.107 6.357 14.938 1.00 97.69 83 VAL A O 1
ATOM 694 N N . THR A 1 84 ? -1.403 4.437 14.011 1.00 97.44 84 THR A N 1
ATOM 695 C CA . THR A 1 84 ? -0.503 4.044 15.103 1.00 97.44 84 THR A CA 1
ATOM 696 C C . THR A 1 84 ? 0.596 3.110 14.596 1.00 97.44 84 THR A C 1
ATOM 698 O O . THR A 1 84 ? 0.424 2.418 13.585 1.00 97.44 84 THR A O 1
ATOM 701 N N . GLU A 1 85 ? 1.712 3.080 15.321 1.00 96.31 85 GLU A N 1
ATOM 702 C CA . GLU A 1 85 ? 2.784 2.094 15.179 1.00 96.31 85 GLU A CA 1
ATOM 703 C C . GLU A 1 85 ? 2.602 0.876 16.107 1.00 96.31 85 GLU A C 1
ATOM 705 O O . GLU A 1 85 ? 3.181 -0.177 15.837 1.00 96.31 85 GLU A O 1
ATOM 710 N N . ASP A 1 86 ? 1.766 0.956 17.152 1.00 97.25 86 ASP A N 1
ATOM 711 C CA . ASP A 1 86 ? 1.344 -0.206 17.944 1.00 97.25 86 ASP A CA 1
ATOM 712 C C . ASP A 1 86 ? -0.148 -0.488 17.726 1.00 97.25 86 ASP A C 1
ATOM 714 O O . ASP A 1 86 ? -1.011 0.221 18.239 1.00 97.25 86 ASP A O 1
ATOM 718 N N . PRO A 1 87 ? -0.502 -1.586 17.035 1.00 97.50 87 PRO A N 1
ATOM 719 C CA . PRO A 1 87 ? -1.892 -1.977 16.832 1.00 97.50 87 PRO A CA 1
ATOM 720 C C . PRO A 1 87 ? -2.719 -2.116 18.118 1.00 97.50 87 PRO A C 1
ATOM 722 O O . PRO A 1 87 ? -3.943 -2.099 18.035 1.00 97.50 87 PRO A O 1
ATOM 725 N N . ALA A 1 88 ? -2.091 -2.291 19.288 1.00 98.00 88 ALA A N 1
ATOM 726 C CA . ALA A 1 88 ? -2.801 -2.323 20.568 1.00 98.00 88 ALA A CA 1
ATOM 727 C C . ALA A 1 88 ? -3.359 -0.957 21.006 1.00 98.00 88 ALA A C 1
ATOM 729 O O . ALA A 1 88 ? -4.247 -0.930 21.851 1.00 98.00 88 ALA A O 1
ATOM 730 N N . GLU A 1 89 ? -2.889 0.145 20.422 1.00 98.25 89 GLU A N 1
ATOM 731 C CA . GLU A 1 89 ? -3.393 1.499 20.681 1.00 98.25 89 GLU A CA 1
ATOM 732 C C . GLU A 1 89 ? -4.619 1.856 19.833 1.00 98.25 89 GLU A C 1
ATOM 734 O O . GLU A 1 89 ? -5.159 2.951 19.971 1.00 98.25 89 GLU A O 1
ATOM 739 N N . ILE A 1 90 ? -5.062 0.963 18.938 1.00 98.00 90 ILE A N 1
ATOM 740 C CA . ILE A 1 90 ? -6.247 1.213 18.114 1.00 98.00 90 ILE A CA 1
ATOM 741 C C . ILE A 1 90 ? -7.464 1.441 19.036 1.00 98.00 90 ILE A C 1
ATOM 743 O O . ILE A 1 90 ? -7.798 0.554 19.826 1.00 98.00 90 ILE A O 1
ATOM 747 N N . PRO A 1 91 ? -8.164 2.586 18.915 1.00 97.50 91 PRO A N 1
ATOM 748 C CA . PRO A 1 91 ? -9.283 2.957 19.775 1.00 97.50 91 PRO A CA 1
ATOM 749 C C . PRO A 1 91 ? -10.582 2.265 19.333 1.00 97.50 91 PRO A C 1
ATOM 751 O O . PRO A 1 91 ? -11.509 2.919 18.858 1.00 97.50 91 PRO A O 1
ATOM 754 N N . PHE A 1 92 ? -10.645 0.934 19.433 1.00 96.81 92 PHE A N 1
ATOM 755 C CA . PHE A 1 92 ? -11.735 0.115 18.877 1.00 96.81 92 PHE A CA 1
ATOM 756 C C . PHE A 1 92 ? -13.135 0.552 19.321 1.00 96.81 92 PHE A C 1
ATOM 758 O O . PHE A 1 92 ? -14.081 0.439 18.548 1.00 96.81 92 PHE A O 1
ATOM 765 N N . GLU A 1 93 ? -13.261 1.067 20.540 1.00 95.62 93 GLU A N 1
ATOM 766 C CA . GLU A 1 93 ? -14.509 1.528 21.147 1.00 95.62 93 GLU A CA 1
ATOM 767 C C . GLU A 1 93 ? -15.054 2.816 20.508 1.00 95.62 93 GLU A C 1
ATOM 769 O O . GLU A 1 93 ? -16.240 3.111 20.638 1.00 95.62 93 GLU A O 1
ATOM 774 N N . PHE A 1 94 ? -14.202 3.575 19.813 1.00 96.31 94 PHE A N 1
ATOM 775 C CA . PHE A 1 94 ? -14.551 4.840 19.161 1.00 96.31 94 PHE A CA 1
ATOM 776 C C . PHE A 1 94 ? -14.611 4.729 17.633 1.00 96.31 94 PHE A C 1
ATOM 778 O O . PHE A 1 94 ? -14.899 5.714 16.951 1.00 96.31 94 PHE A O 1
ATOM 785 N N . LEU A 1 95 ? -14.325 3.547 17.079 1.00 96.38 95 LEU A N 1
ATOM 786 C CA . LEU A 1 95 ? -14.433 3.312 15.644 1.00 96.38 95 LEU A CA 1
ATOM 787 C C . LEU A 1 95 ? -15.908 3.160 15.228 1.00 96.38 95 LEU A C 1
ATOM 789 O O . LEU A 1 95 ? -16.719 2.649 16.003 1.00 96.38 95 LEU A O 1
ATOM 793 N N . PRO A 1 96 ? -16.267 3.570 13.997 1.00 96.38 96 PRO A N 1
ATOM 794 C CA . PRO A 1 96 ? -17.586 3.296 13.434 1.00 96.38 96 PRO A CA 1
ATOM 795 C C . PRO A 1 96 ? -17.849 1.786 13.340 1.00 96.38 96 PRO A C 1
ATOM 797 O O . PRO A 1 96 ? -16.938 0.966 13.450 1.00 96.38 96 PRO A O 1
ATOM 800 N N . GLU A 1 97 ? -19.099 1.397 13.084 1.00 94.81 97 GLU A N 1
ATOM 801 C CA . GLU A 1 97 ? -19.450 -0.024 12.957 1.00 94.81 97 GLU A CA 1
ATOM 802 C C . GLU A 1 97 ? -18.746 -0.724 11.790 1.00 94.81 97 GLU A C 1
ATOM 804 O O . GLU A 1 97 ? -18.523 -1.937 11.854 1.00 94.81 97 GLU A O 1
ATOM 809 N N . GLU A 1 98 ? -18.370 0.045 10.766 1.00 96.38 98 GLU A N 1
ATOM 810 C CA . GLU A 1 98 ? -17.659 -0.424 9.586 1.00 96.38 98 GLU A CA 1
ATOM 811 C C . GLU A 1 98 ? -16.343 0.328 9.412 1.00 96.38 98 GLU A C 1
ATOM 813 O O . GLU A 1 98 ? -16.305 1.555 9.321 1.00 96.38 98 GLU A O 1
ATOM 818 N N . TYR A 1 99 ? -15.240 -0.411 9.349 1.00 97.38 99 TYR A N 1
ATOM 819 C CA . TYR A 1 99 ? -13.919 0.168 9.149 1.00 97.38 99 TYR A CA 1
ATOM 820 C C . TYR A 1 99 ? -12.969 -0.824 8.493 1.00 97.38 99 TYR A C 1
ATOM 822 O O . TYR A 1 99 ? -13.161 -2.042 8.491 1.00 97.38 99 TYR A O 1
ATOM 830 N N . ILE A 1 100 ? -11.889 -0.283 7.938 1.00 97.44 100 ILE A N 1
ATOM 831 C CA . ILE A 1 100 ? -10.829 -1.066 7.321 1.00 97.44 100 ILE A CA 1
ATOM 832 C C . ILE A 1 100 ? -9.496 -0.762 7.993 1.00 97.44 100 ILE A C 1
ATOM 834 O O . ILE A 1 100 ? -9.083 0.389 8.102 1.00 97.44 100 ILE A O 1
ATOM 838 N N . VAL A 1 101 ? -8.797 -1.812 8.415 1.00 97.56 101 VAL A N 1
ATOM 839 C CA . VAL A 1 101 ? -7.443 -1.716 8.966 1.00 97.56 101 VAL A CA 1
ATOM 840 C C . VAL A 1 101 ? -6.460 -2.157 7.895 1.00 97.56 101 VAL A C 1
ATOM 842 O O . VAL A 1 101 ? -6.579 -3.263 7.359 1.00 97.56 101 VAL A O 1
ATOM 845 N N . LYS A 1 102 ? -5.482 -1.305 7.579 1.00 97.38 102 LYS A N 1
ATOM 846 C CA . LYS A 1 102 ? -4.427 -1.587 6.598 1.00 97.38 102 LYS A CA 1
ATOM 847 C C . LYS A 1 102 ? -3.063 -1.185 7.159 1.00 97.38 102 LYS A C 1
ATOM 849 O O . LYS A 1 102 ? -2.960 -0.105 7.730 1.00 97.38 102 LYS A O 1
ATOM 854 N N . PRO A 1 103 ? -2.005 -1.984 6.949 1.00 96.50 103 PRO A N 1
ATOM 855 C CA . PRO A 1 103 ? -0.647 -1.521 7.170 1.00 96.50 103 PRO A CA 1
ATOM 856 C C . PRO A 1 103 ? -0.258 -0.525 6.074 1.00 96.50 103 PRO A C 1
ATOM 858 O O . PRO A 1 103 ? -0.701 -0.637 4.921 1.00 96.50 103 PRO A O 1
ATOM 861 N N . ASN A 1 104 ? 0.604 0.424 6.422 1.00 95.81 104 ASN A N 1
ATOM 862 C CA . ASN A 1 104 ? 0.991 1.500 5.522 1.00 95.81 104 ASN A CA 1
ATOM 863 C C . ASN A 1 104 ? 1.752 0.975 4.286 1.00 95.81 104 ASN A C 1
ATOM 865 O O . ASN A 1 104 ? 1.369 1.243 3.147 1.00 95.81 104 ASN A O 1
ATOM 869 N N . HIS A 1 105 ? 2.714 0.079 4.513 1.00 93.69 105 HIS A N 1
ATOM 870 C CA . HIS A 1 105 ? 3.690 -0.431 3.538 1.00 93.69 105 HIS A CA 1
ATOM 871 C C . HIS A 1 105 ? 3.288 -1.722 2.796 1.00 93.69 105 HIS A C 1
ATOM 873 O O . HIS A 1 105 ? 4.057 -2.243 1.992 1.00 93.69 105 HIS A O 1
ATOM 879 N N . GLY A 1 106 ? 2.105 -2.287 3.068 1.00 91.88 106 GLY A N 1
ATOM 880 C CA . GLY A 1 106 ? 1.685 -3.588 2.520 1.00 91.88 106 GLY A CA 1
ATOM 881 C C . GLY A 1 106 ? 0.753 -3.515 1.304 1.00 91.88 106 GLY A C 1
ATOM 882 O O . GLY A 1 106 ? -0.000 -2.557 1.137 1.00 91.88 106 GLY A O 1
ATOM 883 N N . SER A 1 107 ? 0.713 -4.582 0.500 1.00 91.12 107 SER A N 1
ATOM 884 C CA . SER A 1 107 ? -0.272 -4.770 -0.579 1.00 91.12 107 SER A CA 1
ATOM 885 C C . SER A 1 107 ? -1.073 -6.055 -0.368 1.00 91.12 107 SER A C 1
ATOM 887 O O . SER A 1 107 ? -0.530 -7.062 0.082 1.00 91.12 107 SER A O 1
ATOM 889 N N . GLY A 1 108 ? -2.383 -6.006 -0.634 1.00 93.19 108 GLY A N 1
ATOM 890 C CA . GLY A 1 108 ? -3.313 -7.110 -0.351 1.00 93.19 108 GLY A CA 1
ATOM 891 C C . GLY A 1 108 ? -3.484 -7.427 1.142 1.00 93.19 108 GLY A C 1
ATOM 892 O O . GLY A 1 108 ? -4.053 -8.453 1.497 1.00 93.19 108 GLY A O 1
ATOM 893 N N . TRP A 1 109 ? -2.963 -6.576 2.030 1.00 95.94 109 TRP A N 1
ATOM 894 C CA . TRP A 1 109 ? -3.020 -6.754 3.478 1.00 95.94 109 TRP A CA 1
ATOM 895 C C . TRP A 1 109 ? -4.055 -5.805 4.058 1.00 95.94 109 TRP A C 1
ATOM 897 O O . TRP A 1 109 ? -3.866 -4.590 4.038 1.00 95.94 109 TRP A O 1
ATOM 907 N N . TYR A 1 110 ? -5.159 -6.361 4.544 1.00 96.88 110 TYR A N 1
ATOM 908 C CA . TYR A 1 110 ? -6.202 -5.597 5.210 1.00 96.88 110 TYR A CA 1
ATOM 909 C C . TYR A 1 110 ? -7.098 -6.497 6.063 1.00 96.88 110 TYR A C 1
ATOM 911 O O . TYR A 1 110 ? -7.136 -7.717 5.889 1.00 96.88 110 TYR A O 1
ATOM 919 N N . LYS A 1 111 ? -7.833 -5.875 6.983 1.00 97.38 111 LYS A N 1
ATOM 920 C CA . LYS A 1 111 ? -8.971 -6.460 7.696 1.00 97.38 111 LYS A CA 1
ATOM 921 C C . LYS A 1 111 ? -10.155 -5.517 7.515 1.00 97.38 111 LYS A C 1
ATOM 923 O O . LYS A 1 111 ? -10.018 -4.332 7.799 1.00 97.38 111 LYS A O 1
ATOM 928 N N . ILE A 1 112 ? -11.263 -6.032 6.990 1.00 97.19 112 ILE A N 1
ATOM 929 C CA . ILE A 1 112 ? -12.517 -5.287 6.835 1.00 97.19 112 ILE A CA 1
ATOM 930 C C . ILE A 1 112 ? -13.436 -5.747 7.951 1.00 97.19 112 ILE A C 1
ATOM 932 O O . ILE A 1 112 ? -13.737 -6.936 8.036 1.00 97.19 112 ILE A O 1
ATOM 936 N N . VAL A 1 113 ? -13.846 -4.813 8.796 1.00 97.06 113 VAL A N 1
ATOM 937 C CA . VAL A 1 113 ? -14.838 -5.033 9.842 1.00 97.06 113 VAL A CA 1
ATOM 938 C C . VAL A 1 113 ? -16.120 -4.361 9.390 1.00 97.06 113 VAL A C 1
ATOM 940 O O . VAL A 1 113 ? -16.082 -3.220 8.939 1.00 97.06 113 VAL A O 1
ATOM 943 N N . GLY A 1 114 ? -17.234 -5.073 9.490 1.00 95.44 114 GLY A N 1
ATOM 944 C CA . GLY A 1 114 ? -18.555 -4.540 9.174 1.00 95.44 114 GLY A CA 1
ATOM 945 C C . GLY A 1 114 ? -19.640 -5.248 9.971 1.00 95.44 114 GLY A C 1
ATOM 946 O O . GLY A 1 114 ? -19.336 -6.118 10.793 1.00 95.44 114 GLY A O 1
ATOM 947 N N . HIS A 1 115 ? -20.901 -4.900 9.719 1.00 89.19 115 HIS A N 1
ATOM 948 C CA . HIS A 1 115 ? -22.040 -5.435 10.473 1.00 89.19 115 HIS A CA 1
ATOM 949 C C . HIS A 1 115 ? -22.088 -6.970 10.490 1.00 89.19 115 HIS A C 1
ATOM 951 O O . HIS A 1 115 ? -22.206 -7.570 11.558 1.00 89.19 115 HIS A O 1
ATOM 957 N N . GLU A 1 116 ? -21.937 -7.598 9.322 1.00 90.31 116 GLU A N 1
ATOM 958 C CA . GLU A 1 116 ? -21.996 -9.058 9.149 1.00 90.31 116 GLU A CA 1
ATOM 959 C C . GLU A 1 116 ? -20.642 -9.750 9.361 1.00 90.31 116 GLU A C 1
ATOM 961 O O . GLU A 1 116 ? -20.573 -10.969 9.508 1.00 90.31 116 GLU A O 1
ATOM 966 N N . ASN A 1 117 ? -19.553 -8.979 9.394 1.00 90.00 117 ASN A N 1
ATOM 967 C CA . ASN A 1 117 ? -18.193 -9.492 9.513 1.00 90.00 117 ASN A CA 1
ATOM 968 C C . ASN A 1 117 ? -17.468 -8.813 10.673 1.00 90.00 117 ASN A C 1
ATOM 970 O O . ASN A 1 117 ? -16.652 -7.902 10.492 1.00 90.00 117 ASN A O 1
ATOM 974 N N . ARG A 1 118 ? -17.786 -9.264 11.886 1.00 93.38 118 ARG A N 1
ATOM 975 C CA . ARG A 1 118 ? -17.107 -8.825 13.104 1.00 93.38 118 ARG A CA 1
ATOM 976 C C . ARG A 1 118 ? -15.813 -9.613 13.273 1.00 93.38 118 ARG A C 1
ATOM 978 O O . ARG A 1 118 ? -15.802 -10.837 13.186 1.00 93.38 118 ARG A O 1
ATOM 985 N N . ILE A 1 119 ? -14.721 -8.903 13.536 1.00 96.19 119 ILE A N 1
ATOM 986 C CA . ILE A 1 119 ? -13.404 -9.498 13.770 1.00 96.19 119 ILE A CA 1
ATOM 987 C C . ILE A 1 119 ? -12.987 -9.152 15.201 1.00 96.19 119 ILE A C 1
ATOM 989 O O . ILE A 1 119 ? -13.011 -7.969 15.548 1.00 96.19 119 ILE A O 1
ATOM 993 N N . PRO A 1 120 ? -12.598 -10.132 16.038 1.00 96.75 120 PRO A N 1
ATOM 994 C CA . PRO A 1 120 ? -12.107 -9.849 17.383 1.00 96.75 120 PRO A CA 1
ATOM 995 C C . PRO A 1 120 ? -10.908 -8.895 17.357 1.00 96.75 120 PRO A C 1
ATOM 997 O O . PRO A 1 120 ? -9.980 -9.071 16.558 1.00 96.75 120 PRO A O 1
ATOM 1000 N N . ARG A 1 121 ? -10.890 -7.909 18.261 1.00 96.94 121 ARG A N 1
ATOM 1001 C CA . ARG A 1 121 ? -9.811 -6.908 18.343 1.00 96.94 121 ARG A CA 1
ATOM 1002 C C . ARG A 1 121 ? -8.439 -7.559 18.508 1.00 96.94 121 ARG A C 1
ATOM 1004 O O . ARG A 1 121 ? -7.471 -7.139 17.882 1.00 96.94 121 ARG A O 1
ATOM 1011 N N . GLU A 1 122 ? -8.355 -8.650 19.266 1.00 98.19 122 GLU A N 1
ATOM 1012 C CA . GLU A 1 122 ? -7.120 -9.394 19.504 1.00 98.19 122 GLU A CA 1
ATOM 1013 C C . GLU A 1 122 ? -6.561 -9.988 18.204 1.00 98.19 122 GLU A C 1
ATOM 1015 O O . GLU A 1 122 ? -5.342 -10.047 18.018 1.00 98.19 122 GLU A O 1
ATOM 1020 N N . GLU A 1 123 ? -7.432 -10.393 17.273 1.00 98.25 123 GLU A N 1
ATOM 1021 C CA . GLU A 1 123 ? -7.020 -10.868 15.954 1.00 98.25 123 GLU A CA 1
ATOM 1022 C C . GLU A 1 123 ? -6.463 -9.721 15.106 1.00 98.25 123 GLU A C 1
ATOM 1024 O O . GLU A 1 123 ? -5.410 -9.882 14.481 1.00 98.25 123 GLU A O 1
ATOM 1029 N N . ILE A 1 124 ? -7.124 -8.560 15.121 1.00 98.19 124 ILE A N 1
ATOM 1030 C CA . ILE A 1 124 ? -6.666 -7.357 14.413 1.00 98.19 124 ILE A CA 1
ATOM 1031 C C . ILE A 1 124 ? -5.292 -6.935 14.941 1.00 98.19 124 ILE A C 1
ATOM 1033 O O . ILE A 1 124 ? -4.365 -6.764 14.150 1.00 98.19 124 ILE A O 1
ATOM 1037 N N . ILE A 1 125 ? -5.119 -6.869 16.264 1.00 98.50 125 ILE A N 1
ATOM 1038 C CA . ILE A 1 125 ? -3.849 -6.528 16.921 1.00 98.50 125 ILE A CA 1
ATOM 1039 C C . ILE A 1 125 ? -2.758 -7.532 16.537 1.00 98.50 125 ILE A C 1
ATOM 1041 O O . ILE A 1 125 ? -1.665 -7.156 16.100 1.00 98.50 125 ILE A O 1
ATOM 1045 N N . LYS A 1 126 ? -3.044 -8.834 16.662 1.00 98.25 126 LYS A N 1
ATOM 1046 C CA . LYS A 1 126 ? -2.103 -9.907 16.312 1.00 98.25 126 LYS A CA 1
ATOM 1047 C C . LYS A 1 126 ? -1.686 -9.819 14.848 1.00 98.25 126 LYS A C 1
ATOM 1049 O O . LYS A 1 126 ? -0.509 -10.006 14.535 1.00 98.25 126 LYS A O 1
ATOM 1054 N N . GLN A 1 127 ? -2.632 -9.558 13.950 1.00 97.94 127 GLN A N 1
ATOM 1055 C CA . GLN A 1 127 ? -2.358 -9.439 12.526 1.00 97.94 127 GLN A CA 1
ATOM 1056 C C . GLN A 1 127 ? -1.580 -8.158 12.198 1.00 97.94 127 GLN A C 1
ATOM 1058 O O . GLN A 1 127 ? -0.612 -8.229 11.441 1.00 97.94 127 GLN A O 1
ATOM 1063 N N . GLY A 1 128 ? -1.926 -7.029 12.817 1.00 97.38 128 GLY A N 1
ATOM 1064 C CA . GLY A 1 128 ? -1.198 -5.767 12.697 1.00 97.38 128 GLY A CA 1
ATOM 1065 C C . GLY A 1 128 ? 0.270 -5.923 13.087 1.00 97.38 128 GLY A C 1
ATOM 1066 O O . GLY A 1 128 ? 1.160 -5.596 12.305 1.00 97.38 128 GLY A O 1
ATOM 1067 N N . ARG A 1 129 ? 0.543 -6.560 14.233 1.00 97.44 129 ARG A N 1
ATOM 1068 C CA . ARG A 1 129 ? 1.915 -6.831 14.695 1.00 97.44 129 ARG A CA 1
ATOM 1069 C C . ARG A 1 129 ? 2.697 -7.714 13.723 1.00 97.44 129 ARG A C 1
ATOM 1071 O O . ARG A 1 129 ? 3.898 -7.526 13.550 1.00 97.44 129 ARG A O 1
ATOM 1078 N N . LYS A 1 130 ? 2.036 -8.671 13.060 1.00 96.94 130 LYS A N 1
ATOM 1079 C CA . LYS A 1 130 ? 2.671 -9.479 12.004 1.00 96.94 130 LYS A CA 1
ATOM 1080 C C . LYS A 1 130 ? 3.013 -8.652 10.769 1.00 96.94 130 LYS A C 1
ATOM 1082 O O . LYS A 1 130 ? 4.055 -8.901 10.174 1.00 96.94 130 LYS A O 1
ATOM 1087 N N . TRP A 1 131 ? 2.146 -7.726 10.361 1.00 96.38 131 TRP A N 1
ATOM 1088 C CA . TRP A 1 131 ? 2.411 -6.863 9.209 1.00 96.38 131 TRP A CA 1
ATOM 1089 C C . TRP A 1 131 ? 3.569 -5.906 9.471 1.00 96.38 131 TRP A C 1
ATOM 1091 O O . TRP A 1 131 ? 4.436 -5.781 8.618 1.00 96.38 131 TRP A O 1
ATOM 1101 N N . ILE A 1 132 ? 3.625 -5.298 10.656 1.00 93.31 132 ILE A N 1
ATOM 1102 C CA . ILE A 1 132 ? 4.687 -4.350 11.030 1.00 93.31 132 ILE A CA 1
ATOM 1103 C C . ILE A 1 132 ? 6.062 -5.025 11.067 1.00 93.31 132 ILE A C 1
ATOM 1105 O O . ILE A 1 132 ? 7.045 -4.444 10.633 1.00 93.31 132 ILE A O 1
ATOM 1109 N N . ARG A 1 133 ? 6.136 -6.285 11.514 1.00 93.44 133 ARG A N 1
ATOM 1110 C CA . ARG A 1 133 ? 7.390 -7.062 11.525 1.00 93.44 133 ARG A CA 1
ATOM 1111 C C . ARG A 1 133 ? 7.880 -7.492 10.141 1.00 93.44 133 ARG A C 1
ATOM 1113 O O . ARG A 1 133 ? 8.999 -7.981 10.034 1.00 93.44 133 ARG A O 1
ATOM 1120 N N . LYS A 1 134 ? 7.030 -7.419 9.114 1.00 86.75 134 LYS A N 1
ATOM 1121 C CA . LYS A 1 134 ? 7.403 -7.750 7.738 1.00 86.75 134 LYS A CA 1
ATOM 1122 C C . LYS A 1 134 ? 7.754 -6.455 7.021 1.00 86.75 134 LYS A C 1
ATOM 1124 O O . LYS A 1 134 ? 6.847 -5.765 6.559 1.00 86.75 134 LYS A O 1
ATOM 1129 N N . THR A 1 135 ? 9.043 -6.172 6.929 1.00 61.75 135 THR A N 1
ATOM 1130 C CA . THR A 1 135 ? 9.616 -5.063 6.162 1.00 61.75 135 THR A CA 1
ATOM 1131 C C . THR A 1 135 ? 10.555 -5.611 5.103 1.00 61.75 135 THR A C 1
ATOM 1133 O O . THR A 1 135 ? 11.252 -6.607 5.406 1.00 61.75 135 THR A O 1
#

Sequence (135 aa):
MAILSALIDQYCILEQRLKFYRCHGYRLDLEDPKSFNEKIVWRKIFDRNPLFPQVMDKLGARNYVMESLGKEGEDILIPLLFVTEDPAEIPFEFLPEEYIVKPNHGSGWYKIVGHENRIPREEIIKQGRKWIRKT

InterPro domains:
  IPR029465 TupA-like ATPgrasp protein [PF14305] (38-118)

Secondary structure (DSSP, 8-state):
-HHHHHHHHHHHHHHHHHHHHHHHSS---SSS--SHHHHHHHHHHH---THHHHHHSHHHHHHHHHHHHTTHHHHHSPP-----SSGGG--GGGS-SSEEE--TT-SS--EEE-SS----HHHHHHHHHHHHT--

Radius of gyration: 19.53 Å; chains: 1; bounding box: 55×39×46 Å

Foldseek 3Di:
DVVVVVVVLVVVVVVLQVVCCVVPVDGQDLPDGDDPVNVVVNCVNPVPPPCCVQCLFQVSVLVVLCVVPPPVSVVVDDDDDDDDPQLVPPPVVPDDQWDKDDDRNDDPDIDTGHDVRHDDSVVSRVSSVVVSVPD

pLDDT: mean 94.45, std 5.6, range [61.75, 98.5]

Organism: NCBI:txid328301